Protein AF-A0A5N0EI58-F1 (afdb_monomer_lite)

Structure (mmCIF, N/CA/C/O backbone):
data_AF-A0A5N0EI58-F1
#
_entry.id   AF-A0A5N0EI58-F1
#
loop_
_atom_site.group_PDB
_atom_site.id
_atom_site.type_symbol
_atom_site.label_atom_id
_atom_site.label_alt_id
_atom_site.label_comp_id
_atom_site.label_asym_id
_atom_site.label_entity_id
_atom_site.label_seq_id
_atom_site.pdbx_PDB_ins_code
_atom_site.Cartn_x
_atom_site.Cartn_y
_atom_site.Cartn_z
_atom_site.occupancy
_atom_site.B_iso_or_equiv
_atom_site.auth_seq_id
_atom_site.auth_comp_id
_atom_site.auth_asym_id
_atom_site.auth_atom_id
_atom_site.pdbx_PDB_model_num
ATOM 1 N N . MET A 1 1 ? 12.897 6.749 -20.583 1.00 52.53 1 MET A N 1
ATOM 2 C CA . MET A 1 1 ? 11.839 6.916 -21.607 1.00 52.53 1 MET A CA 1
ATOM 3 C C . MET A 1 1 ? 11.551 5.551 -22.209 1.00 52.53 1 MET A C 1
ATOM 5 O O . MET A 1 1 ? 12.499 4.835 -22.494 1.00 52.53 1 MET A O 1
ATOM 9 N N . THR A 1 2 ? 10.290 5.140 -22.311 1.00 63.12 2 THR A N 1
ATOM 10 C CA . THR A 1 2 ? 9.896 3.788 -22.746 1.00 63.12 2 THR A CA 1
ATOM 11 C C . THR A 1 2 ? 9.439 3.767 -24.195 1.00 63.12 2 THR A C 1
ATOM 13 O O . THR A 1 2 ? 8.920 4.756 -24.706 1.00 63.12 2 THR A O 1
ATOM 16 N N . ARG A 1 3 ? 9.636 2.611 -24.842 1.00 66.94 3 ARG A N 1
ATOM 17 C CA . ARG A 1 3 ? 9.444 2.343 -26.280 1.00 66.94 3 ARG A CA 1
ATOM 18 C C . ARG A 1 3 ? 8.076 2.762 -26.859 1.00 66.94 3 ARG A C 1
ATOM 20 O O . ARG A 1 3 ? 7.973 2.901 -28.070 1.00 66.94 3 ARG A O 1
ATOM 27 N N . HIS A 1 4 ? 7.062 3.004 -26.023 1.00 72.50 4 HIS A N 1
ATOM 28 C CA . HIS A 1 4 ? 5.697 3.352 -26.446 1.00 72.50 4 HIS A CA 1
ATOM 29 C C . HIS A 1 4 ? 5.119 4.610 -25.767 1.00 72.50 4 HIS A C 1
ATOM 31 O O . HIS A 1 4 ? 3.911 4.810 -25.780 1.00 72.50 4 HIS A O 1
ATOM 37 N N . GLY A 1 5 ? 5.941 5.449 -25.121 1.00 66.44 5 GLY A N 1
ATOM 38 C CA . GLY A 1 5 ? 5.476 6.701 -24.496 1.00 66.44 5 GLY A CA 1
ATOM 39 C C . GLY A 1 5 ? 4.646 6.540 -23.211 1.00 66.44 5 GLY A C 1
ATOM 40 O O . GLY A 1 5 ? 4.335 7.530 -22.554 1.00 66.44 5 GLY A O 1
ATOM 41 N N . LEU A 1 6 ? 4.335 5.309 -22.795 1.00 66.25 6 LEU A N 1
ATOM 42 C CA . LEU A 1 6 ? 3.638 5.028 -21.540 1.00 66.25 6 LEU A CA 1
ATOM 43 C C . LEU A 1 6 ? 4.587 5.178 -20.350 1.00 66.25 6 LEU A C 1
ATOM 45 O O . LEU A 1 6 ? 5.622 4.510 -20.276 1.00 66.25 6 LEU A O 1
ATOM 49 N N . ARG A 1 7 ? 4.232 6.029 -19.384 1.00 75.50 7 ARG A N 1
ATOM 50 C CA . ARG A 1 7 ? 5.046 6.257 -18.184 1.00 75.50 7 ARG A CA 1
ATOM 51 C C . ARG A 1 7 ? 5.075 4.995 -17.315 1.00 75.50 7 ARG A C 1
ATOM 53 O O . ARG A 1 7 ? 4.219 4.796 -16.463 1.00 75.50 7 ARG A O 1
ATOM 60 N N . THR A 1 8 ? 6.094 4.161 -17.513 1.00 82.00 8 THR A N 1
ATOM 61 C CA . THR A 1 8 ? 6.242 2.844 -16.867 1.00 82.00 8 THR A CA 1
ATOM 62 C C . THR A 1 8 ? 6.239 2.904 -15.349 1.00 82.00 8 THR A C 1
ATOM 64 O O . THR A 1 8 ? 5.707 2.002 -14.717 1.00 82.00 8 THR A O 1
ATOM 67 N N . LEU A 1 9 ? 6.751 3.984 -14.755 1.00 86.31 9 LEU A N 1
ATOM 68 C CA . LEU A 1 9 ? 6.673 4.179 -13.307 1.00 86.31 9 LEU A CA 1
ATOM 69 C C . LEU A 1 9 ? 5.232 4.357 -12.817 1.00 86.31 9 LEU A C 1
ATOM 71 O O . LEU A 1 9 ? 4.871 3.781 -11.800 1.00 86.31 9 LEU A O 1
ATOM 75 N N . ALA A 1 10 ? 4.403 5.109 -13.546 1.00 89.44 10 ALA A N 1
ATOM 76 C CA . ALA A 1 10 ? 3.002 5.292 -13.176 1.00 89.44 10 ALA A CA 1
ATOM 77 C C . ALA A 1 10 ? 2.238 3.967 -13.293 1.00 89.44 10 ALA A C 1
ATOM 79 O O . ALA A 1 10 ? 1.590 3.562 -12.337 1.00 89.44 10 ALA A O 1
ATOM 80 N N . ALA A 1 11 ? 2.409 3.250 -14.409 1.00 88.50 11 ALA A N 1
ATOM 81 C CA . ALA A 1 11 ? 1.796 1.936 -14.602 1.00 88.50 11 ALA A CA 1
ATOM 82 C C . ALA A 1 11 ? 2.223 0.927 -13.520 1.00 88.50 11 ALA A C 1
ATOM 84 O O . ALA A 1 11 ? 1.380 0.235 -12.956 1.00 88.50 11 ALA A O 1
ATOM 85 N N . ARG A 1 12 ? 3.519 0.890 -13.174 1.00 90.62 12 ARG A N 1
ATOM 86 C CA . ARG A 1 12 ? 4.033 0.054 -12.082 1.00 90.62 12 ARG A CA 1
ATOM 87 C C . ARG A 1 12 ? 3.379 0.416 -10.752 1.00 90.62 12 ARG A C 1
ATOM 89 O O . ARG A 1 12 ? 2.931 -0.475 -10.045 1.00 90.62 12 ARG A O 1
ATOM 96 N N . ASN A 1 13 ? 3.342 1.698 -10.399 1.00 93.25 13 ASN A N 1
ATOM 97 C CA . ASN A 1 13 ? 2.786 2.133 -9.120 1.00 93.25 13 ASN A CA 1
ATOM 98 C C . ASN A 1 13 ? 1.292 1.805 -9.018 1.00 93.25 13 ASN A C 1
ATOM 100 O O . ASN A 1 13 ? 0.854 1.336 -7.974 1.00 93.25 13 ASN A O 1
ATOM 104 N N . THR A 1 14 ? 0.532 1.982 -10.101 1.00 93.06 14 THR A N 1
ATOM 105 C CA . THR A 1 14 ? -0.880 1.583 -10.152 1.00 93.06 14 THR A CA 1
ATOM 106 C C . THR A 1 14 ? -1.043 0.083 -9.926 1.00 93.06 14 THR A C 1
ATOM 108 O O . THR A 1 14 ? -1.806 -0.307 -9.049 1.00 93.06 14 THR A O 1
ATOM 111 N N . ALA A 1 15 ? -0.276 -0.750 -10.635 1.00 93.25 15 ALA A N 1
ATOM 112 C CA . ALA A 1 15 ? -0.329 -2.200 -10.458 1.00 93.25 15 ALA A CA 1
ATOM 113 C C . ALA A 1 15 ? 0.065 -2.633 -9.034 1.00 93.25 15 ALA A C 1
ATOM 115 O O . ALA A 1 15 ? -0.537 -3.548 -8.479 1.00 93.25 15 ALA A O 1
ATOM 116 N N . MET A 1 16 ? 1.048 -1.964 -8.419 1.00 94.94 16 MET A N 1
ATOM 117 C CA . MET A 1 16 ? 1.463 -2.231 -7.037 1.00 94.94 16 MET A CA 1
ATOM 118 C C . MET A 1 16 ? 0.344 -1.929 -6.036 1.00 94.94 16 MET A C 1
ATOM 120 O O . MET A 1 16 ? 0.078 -2.762 -5.176 1.00 94.94 16 MET A O 1
ATOM 124 N N . ILE A 1 17 ? -0.322 -0.776 -6.166 1.00 94.56 17 ILE A N 1
ATOM 125 C CA . ILE A 1 17 ? -1.458 -0.392 -5.313 1.00 94.56 17 ILE A CA 1
ATOM 126 C C . ILE A 1 17 ? -2.623 -1.366 -5.484 1.00 94.56 17 ILE A C 1
ATOM 128 O O . ILE A 1 17 ? -3.167 -1.843 -4.494 1.00 94.56 17 ILE A O 1
ATOM 132 N N . GLU A 1 18 ? -2.985 -1.683 -6.727 1.00 93.81 18 GLU A N 1
ATOM 133 C CA . GLU A 1 18 ? -4.073 -2.616 -7.021 1.00 93.81 18 GLU A CA 1
ATOM 134 C C . GLU A 1 18 ? -3.781 -4.000 -6.439 1.00 93.81 18 GLU A C 1
ATOM 136 O O . GLU A 1 18 ? -4.616 -4.565 -5.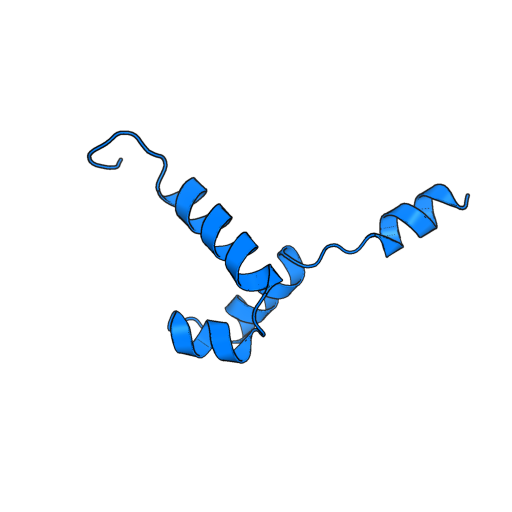745 1.00 93.81 18 GLU A O 1
ATOM 141 N N . THR A 1 19 ? -2.570 -4.521 -6.645 1.00 93.94 19 THR A N 1
ATOM 142 C CA . THR A 1 19 ? -2.163 -5.824 -6.101 1.00 93.94 19 THR A CA 1
ATOM 143 C C . THR A 1 19 ? -2.236 -5.825 -4.575 1.00 93.94 19 THR A C 1
ATOM 145 O O . THR A 1 19 ? -2.837 -6.717 -3.978 1.00 93.94 19 THR A O 1
ATOM 148 N N . ALA A 1 20 ? -1.667 -4.801 -3.937 1.00 95.00 20 ALA A N 1
ATOM 149 C CA . ALA A 1 20 ? -1.605 -4.680 -2.486 1.00 95.00 20 ALA A CA 1
ATOM 150 C C . ALA A 1 20 ? -2.984 -4.508 -1.817 1.00 95.00 20 ALA A C 1
ATOM 152 O O . ALA A 1 20 ? -3.103 -4.733 -0.615 1.00 95.00 20 ALA A O 1
ATOM 153 N N . ALA A 1 21 ? -4.030 -4.164 -2.579 1.00 92.00 21 ALA A N 1
ATOM 154 C CA . ALA A 1 21 ? -5.405 -4.118 -2.085 1.00 92.00 21 ALA A CA 1
ATOM 155 C C . ALA A 1 21 ? -6.025 -5.514 -1.869 1.00 92.00 21 ALA A C 1
ATOM 157 O O . ALA A 1 21 ? -6.988 -5.635 -1.112 1.00 92.00 21 ALA A O 1
ATOM 158 N N . TYR A 1 22 ? -5.489 -6.561 -2.510 1.00 93.94 22 TYR A N 1
ATOM 159 C CA . TYR A 1 22 ? -6.095 -7.901 -2.508 1.00 93.94 22 TYR A CA 1
ATOM 160 C C . TYR A 1 22 ? -5.212 -9.001 -1.911 1.00 93.94 22 TYR A C 1
ATOM 162 O O . TYR A 1 22 ? -5.730 -10.079 -1.616 1.00 93.94 22 TYR A O 1
ATOM 170 N N . VAL A 1 23 ? -3.905 -8.769 -1.723 1.00 93.56 23 VAL A N 1
ATOM 171 C CA . VAL A 1 23 ? -2.982 -9.789 -1.192 1.00 93.56 23 VAL A CA 1
ATOM 172 C C . VAL A 1 23 ? -2.180 -9.300 0.023 1.00 93.56 23 VAL A C 1
ATOM 174 O O . VAL A 1 23 ? -1.779 -8.136 0.064 1.00 93.56 23 VAL A O 1
ATOM 177 N N . PRO A 1 24 ? -1.890 -10.174 1.010 1.00 93.62 24 PRO A N 1
ATOM 178 C CA . PRO A 1 24 ? -1.017 -9.835 2.136 1.00 93.62 24 PRO A CA 1
ATOM 179 C C . PRO A 1 24 ? 0.431 -9.535 1.715 1.00 93.62 24 PRO A C 1
ATOM 181 O O . PRO A 1 24 ? 0.938 -10.098 0.741 1.00 93.62 24 PRO A O 1
ATOM 184 N N . ALA A 1 25 ? 1.139 -8.730 2.516 1.00 95.44 25 ALA A N 1
ATOM 185 C CA . ALA A 1 25 ? 2.519 -8.305 2.247 1.00 95.44 25 ALA A CA 1
ATOM 186 C C . ALA A 1 25 ? 3.508 -9.474 2.073 1.00 95.44 25 ALA A C 1
ATOM 188 O O . ALA A 1 25 ? 4.396 -9.399 1.226 1.00 95.44 25 ALA A O 1
ATOM 189 N N . ALA A 1 26 ? 3.336 -10.570 2.821 1.00 97.06 26 ALA A N 1
ATOM 190 C CA . ALA A 1 26 ? 4.169 -11.767 2.687 1.00 97.06 26 ALA A CA 1
ATOM 191 C C . ALA A 1 26 ? 4.075 -12.380 1.279 1.00 97.06 26 ALA A C 1
ATOM 193 O O . ALA A 1 26 ? 5.090 -12.548 0.607 1.00 97.06 26 ALA A O 1
ATOM 194 N N . VAL A 1 27 ? 2.848 -12.582 0.785 1.00 96.62 27 VAL A N 1
ATOM 195 C CA . VAL A 1 27 ? 2.592 -13.114 -0.564 1.00 96.62 27 VAL A CA 1
ATOM 196 C C . VAL A 1 27 ? 3.151 -12.175 -1.632 1.00 96.62 27 VAL A C 1
ATOM 198 O O . VAL A 1 27 ? 3.748 -12.621 -2.607 1.00 96.62 27 VAL A O 1
ATOM 201 N N . MET A 1 2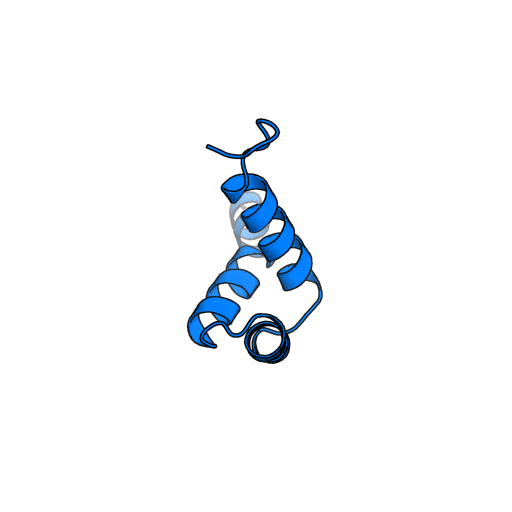8 ? 3.003 -10.862 -1.442 1.00 96.31 28 MET A N 1
ATOM 202 C CA . MET A 1 28 ? 3.546 -9.856 -2.355 1.00 96.31 28 MET A CA 1
ATOM 203 C C . MET A 1 28 ? 5.085 -9.850 -2.380 1.00 96.31 28 MET A C 1
ATOM 205 O O . MET A 1 28 ? 5.679 -9.697 -3.447 1.00 96.31 28 MET A O 1
ATOM 209 N N . SER A 1 29 ? 5.730 -10.025 -1.223 1.00 97.81 29 SER A N 1
ATOM 210 C CA . SER A 1 29 ? 7.188 -10.120 -1.088 1.00 97.81 29 SER A CA 1
ATOM 211 C C . SER A 1 29 ? 7.734 -11.333 -1.839 1.00 97.81 29 SER A C 1
ATOM 213 O O . SER A 1 29 ? 8.671 -11.186 -2.624 1.00 97.81 29 SER A O 1
ATOM 215 N N . GLU A 1 30 ? 7.096 -12.493 -1.680 1.00 97.69 30 GLU A N 1
ATOM 216 C CA . GLU A 1 30 ? 7.460 -13.721 -2.391 1.00 97.69 30 GLU A CA 1
ATOM 217 C C . GLU A 1 30 ? 7.200 -13.612 -3.902 1.00 97.69 30 GLU A C 1
ATOM 219 O O . GLU A 1 30 ? 8.077 -13.932 -4.703 1.00 97.69 30 GLU A O 1
ATOM 224 N N . LEU A 1 31 ? 6.029 -13.106 -4.306 1.00 95.81 31 LEU A N 1
ATOM 225 C CA . LEU A 1 31 ? 5.622 -13.012 -5.712 1.00 95.81 31 LEU A CA 1
ATOM 226 C C . LEU A 1 31 ? 6.487 -12.036 -6.520 1.00 95.81 31 LEU A C 1
ATOM 228 O O . LEU A 1 31 ? 6.799 -12.295 -7.681 1.00 95.81 31 LEU A O 1
ATOM 232 N N . LEU A 1 32 ? 6.834 -10.891 -5.929 1.00 94.75 32 LEU A N 1
ATOM 233 C CA . LEU A 1 32 ? 7.531 -9.804 -6.622 1.00 94.75 32 LEU A CA 1
ATOM 234 C C . LEU A 1 32 ? 9.031 -9.750 -6.309 1.00 94.75 32 LEU A C 1
ATOM 236 O O . LEU A 1 32 ? 9.735 -8.916 -6.881 1.00 94.75 32 LEU A O 1
ATOM 240 N N . GLY A 1 33 ? 9.522 -10.598 -5.400 1.00 97.00 33 GLY A N 1
ATOM 241 C CA . GLY A 1 33 ? 10.924 -10.625 -4.976 1.00 97.00 33 GLY A CA 1
ATOM 242 C C . GLY A 1 33 ? 11.379 -9.339 -4.279 1.00 97.00 33 GLY A C 1
ATOM 243 O O . GLY A 1 33 ? 12.550 -8.969 -4.362 1.00 97.00 33 GLY A O 1
ATOM 244 N N . ILE A 1 34 ? 10.456 -8.619 -3.634 1.00 96.56 34 ILE A N 1
ATOM 245 C CA . ILE A 1 34 ? 10.748 -7.378 -2.903 1.00 96.56 34 ILE A CA 1
ATOM 246 C C . ILE A 1 34 ? 10.901 -7.653 -1.409 1.00 96.56 34 ILE A C 1
ATOM 248 O O . ILE A 1 34 ? 10.319 -8.596 -0.882 1.00 96.56 34 ILE A O 1
ATOM 252 N N . HIS A 1 35 ? 11.649 -6.802 -0.705 1.00 98.19 35 HIS A N 1
ATOM 253 C CA . HIS A 1 35 ? 11.809 -6.919 0.745 1.00 98.19 35 HIS A CA 1
ATOM 254 C C . HIS A 1 35 ? 10.456 -6.806 1.468 1.00 98.19 35 HIS A C 1
ATOM 256 O O . HIS A 1 35 ? 9.637 -5.957 1.106 1.00 98.19 35 HIS A O 1
ATOM 262 N N . ILE A 1 36 ? 10.247 -7.600 2.524 1.00 97.56 36 ILE A N 1
ATOM 263 C CA . ILE A 1 36 ? 8.975 -7.654 3.263 1.00 97.56 36 ILE A CA 1
ATOM 264 C C . ILE A 1 36 ? 8.523 -6.275 3.766 1.00 97.56 36 ILE A C 1
ATOM 266 O O . ILE A 1 36 ? 7.411 -5.866 3.465 1.00 97.56 36 ILE A O 1
ATOM 270 N N . ASN A 1 37 ? 9.417 -5.485 4.371 1.00 98.12 37 ASN A N 1
ATOM 271 C CA . ASN A 1 37 ? 9.111 -4.107 4.793 1.00 98.12 37 ASN A CA 1
ATOM 272 C C . ASN A 1 37 ? 8.639 -3.201 3.638 1.00 98.12 37 ASN A C 1
ATOM 274 O O . ASN A 1 37 ? 7.847 -2.286 3.840 1.00 98.12 37 ASN A O 1
ATOM 278 N N . THR A 1 38 ? 9.138 -3.416 2.416 1.00 97.19 38 THR A N 1
ATOM 279 C CA . THR A 1 38 ? 8.671 -2.666 1.244 1.00 97.19 38 THR A CA 1
ATOM 280 C C . THR A 1 38 ? 7.264 -3.109 0.863 1.00 97.19 38 THR A C 1
ATOM 282 O O . THR A 1 38 ? 6.429 -2.258 0.581 1.00 97.19 38 THR A O 1
ATOM 285 N N . ALA A 1 39 ? 6.984 -4.414 0.876 1.00 97.00 39 ALA A N 1
ATOM 286 C CA . ALA A 1 39 ? 5.638 -4.932 0.646 1.00 97.00 39 ALA A CA 1
ATOM 287 C C . ALA A 1 39 ? 4.641 -4.415 1.698 1.00 97.00 39 ALA A C 1
ATOM 289 O O . ALA A 1 39 ? 3.551 -3.986 1.333 1.00 97.00 39 ALA A O 1
ATOM 290 N N . GLU A 1 40 ? 5.034 -4.362 2.974 1.00 96.81 40 GLU A N 1
ATOM 291 C CA . GLU A 1 40 ? 4.218 -3.798 4.056 1.00 96.81 40 GLU A CA 1
ATOM 292 C C . GLU A 1 40 ? 3.836 -2.341 3.779 1.00 96.81 40 GLU A C 1
ATOM 294 O O . GLU A 1 40 ? 2.652 -2.011 3.802 1.00 96.81 40 GLU A O 1
ATOM 299 N N . GLN A 1 41 ? 4.799 -1.497 3.399 1.00 95.69 41 GLN A N 1
ATOM 300 C CA . GLN A 1 41 ? 4.528 -0.102 3.028 1.00 95.69 41 GLN A CA 1
ATOM 301 C C . GLN A 1 41 ? 3.541 0.017 1.860 1.00 95.69 41 GLN A C 1
ATOM 303 O O . GLN A 1 41 ? 2.669 0.884 1.870 1.00 95.69 41 GLN A O 1
ATOM 308 N N . TRP A 1 42 ? 3.636 -0.858 0.852 1.00 96.12 42 TRP A N 1
ATOM 309 C CA . TRP A 1 42 ? 2.671 -0.871 -0.252 1.00 96.12 42 TRP A CA 1
ATOM 310 C C . TRP A 1 42 ? 1.274 -1.300 0.200 1.00 96.12 42 TRP A C 1
ATOM 312 O O . TRP A 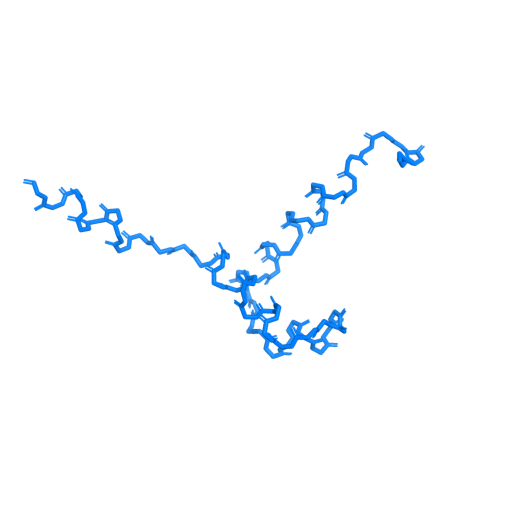1 42 ? 0.297 -0.692 -0.231 1.00 96.12 42 TRP A O 1
ATOM 322 N N . THR A 1 43 ? 1.165 -2.295 1.083 1.00 93.94 43 THR A N 1
ATOM 323 C CA . THR A 1 43 ? -0.129 -2.709 1.657 1.00 93.94 43 THR A CA 1
ATOM 324 C C . THR A 1 43 ? -0.740 -1.655 2.571 1.00 93.94 43 THR A C 1
ATOM 326 O O . THR A 1 43 ? -1.959 -1.502 2.597 1.00 93.94 43 THR A O 1
ATOM 329 N N . GLU A 1 44 ? 0.080 -0.888 3.286 1.00 92.50 44 GLU A N 1
ATOM 330 C CA . GLU A 1 44 ? -0.374 0.255 4.072 1.00 92.50 44 GLU A CA 1
ATOM 331 C C . GLU A 1 44 ? -0.890 1.372 3.162 1.00 92.50 44 GLU A C 1
ATOM 333 O O . GLU A 1 44 ? -1.988 1.875 3.376 1.00 92.50 44 GLU A O 1
ATOM 338 N N . LEU A 1 45 ? -0.160 1.689 2.090 1.00 92.12 45 LEU A N 1
ATOM 339 C CA . LEU A 1 45 ? -0.557 2.710 1.121 1.00 92.12 45 LEU A CA 1
ATOM 340 C C . LEU A 1 45 ? -1.826 2.336 0.337 1.00 92.12 45 LEU A C 1
ATOM 342 O O . LEU A 1 45 ? -2.623 3.208 -0.001 1.00 92.12 45 LEU A O 1
ATOM 346 N N . ALA A 1 46 ? -2.017 1.051 0.031 1.00 92.06 46 ALA A N 1
ATOM 347 C CA . ALA A 1 46 ? -3.212 0.553 -0.649 1.00 92.06 46 ALA A CA 1
ATOM 348 C C . ALA A 1 46 ? -4.430 0.436 0.280 1.00 92.06 46 ALA A C 1
ATOM 350 O O . ALA A 1 46 ? -5.564 0.328 -0.197 1.00 92.06 46 ALA A O 1
ATOM 351 N N . ARG A 1 47 ? -4.227 0.460 1.605 1.00 84.31 47 ARG A N 1
ATOM 352 C CA . ARG A 1 47 ? -5.315 0.380 2.576 1.00 84.31 47 ARG A CA 1
ATOM 353 C C . ARG A 1 47 ? -6.208 1.610 2.448 1.00 84.31 47 ARG A C 1
ATOM 355 O O . ARG A 1 47 ? -5.790 2.739 2.686 1.00 84.31 47 ARG A O 1
ATOM 362 N N . SER A 1 48 ? -7.485 1.385 2.163 1.00 72.62 48 SER A N 1
ATOM 363 C CA . SER A 1 48 ? -8.489 2.445 2.218 1.00 72.62 48 SER A CA 1
ATOM 364 C C . SER A 1 48 ? -8.892 2.695 3.679 1.00 72.62 48 SER A C 1
ATOM 366 O O . SER A 1 48 ? -9.837 2.088 4.182 1.00 72.62 48 SER A O 1
ATOM 368 N N . ASN A 1 49 ? -8.137 3.536 4.398 1.00 70.56 49 ASN A N 1
ATOM 369 C CA . ASN A 1 49 ? -8.481 3.929 5.767 1.00 70.56 49 ASN A CA 1
ATOM 370 C C . ASN A 1 49 ? -9.434 5.132 5.763 1.00 70.56 49 ASN A C 1
ATOM 372 O O . ASN A 1 49 ? -9.008 6.281 5.714 1.00 70.56 49 ASN A O 1
ATOM 376 N N . TRP A 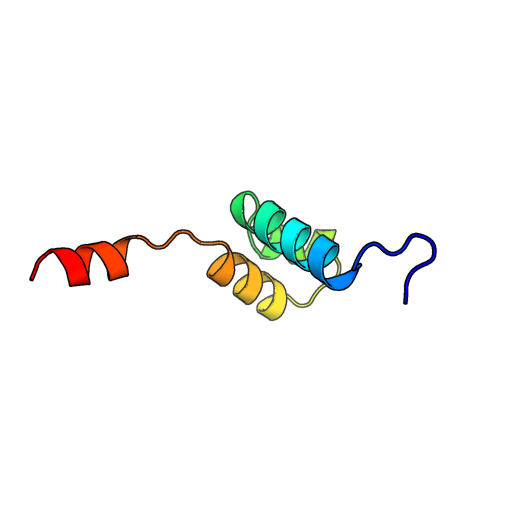1 50 ? -10.737 4.871 5.840 1.00 71.44 50 TRP A N 1
ATOM 377 C CA . TRP A 1 50 ? -11.747 5.925 6.000 1.00 71.44 50 TRP A CA 1
ATOM 378 C C . TRP A 1 50 ? -11.857 6.426 7.443 1.00 71.44 50 TRP A C 1
ATOM 380 O O . TRP A 1 50 ? -12.573 7.392 7.688 1.00 71.44 50 TRP A O 1
ATOM 390 N N . ALA A 1 51 ? -11.172 5.794 8.402 1.00 77.50 51 ALA A N 1
ATOM 391 C CA . ALA A 1 51 ? -11.297 6.136 9.816 1.00 77.50 51 ALA A CA 1
ATOM 392 C C . ALA A 1 51 ? -10.844 7.572 10.110 1.00 77.50 51 ALA A C 1
ATOM 394 O O . ALA A 1 51 ? -11.542 8.286 10.823 1.00 77.50 51 ALA A O 1
ATOM 395 N N . ASP A 1 52 ? -9.741 8.021 9.507 1.00 76.69 52 ASP A N 1
ATOM 396 C CA . ASP A 1 52 ? -9.226 9.381 9.716 1.00 76.69 52 ASP A CA 1
ATOM 397 C C . ASP A 1 52 ? -10.172 10.432 9.122 1.00 76.69 52 ASP A C 1
ATOM 399 O O . ASP A 1 52 ? -10.440 11.467 9.731 1.00 76.69 52 ASP A O 1
ATOM 403 N N . TYR A 1 53 ? -10.743 10.131 7.952 1.00 72.62 53 TYR A N 1
ATOM 404 C CA . TYR A 1 53 ? -11.760 10.973 7.327 1.00 72.62 53 TYR A CA 1
ATOM 405 C C . TYR A 1 53 ? -13.030 11.054 8.181 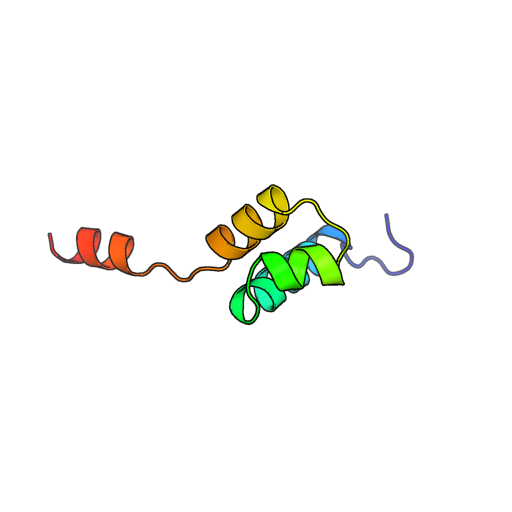1.00 72.62 53 TYR A C 1
ATOM 407 O O . TYR A 1 53 ? -13.553 12.142 8.407 1.00 72.62 53 TYR A O 1
ATOM 415 N N . LEU A 1 54 ? -13.514 9.917 8.685 1.00 82.94 54 LEU A N 1
ATOM 416 C CA . LEU A 1 54 ? -14.699 9.866 9.538 1.00 82.94 54 LEU A CA 1
ATOM 417 C C . LEU A 1 54 ? -14.471 10.580 10.876 1.00 82.94 54 LEU A C 1
ATOM 419 O O . LEU A 1 54 ? -15.362 11.294 11.322 1.00 82.94 54 LEU A O 1
ATOM 423 N N . ALA A 1 55 ? -13.283 10.456 11.475 1.00 86.31 55 ALA A N 1
ATOM 424 C CA . ALA A 1 55 ? -12.911 11.186 12.686 1.00 86.31 55 ALA A CA 1
ATOM 425 C C . ALA A 1 55 ? -12.898 12.709 12.461 1.00 86.31 55 ALA A C 1
ATOM 427 O O . ALA A 1 55 ? -13.367 13.467 13.311 1.00 86.31 55 ALA A O 1
ATOM 428 N N . ALA A 1 56 ? -12.413 13.159 11.299 1.00 86.19 56 ALA A N 1
ATOM 429 C CA . ALA A 1 56 ? -12.443 14.568 10.918 1.00 86.19 56 ALA A CA 1
ATOM 430 C C . ALA A 1 56 ? -13.866 15.070 10.613 1.00 86.19 56 ALA A C 1
ATOM 432 O O . ALA A 1 56 ? -14.187 16.214 10.918 1.00 86.19 56 ALA A O 1
ATOM 433 N N . ALA A 1 57 ? -14.722 14.227 10.029 1.00 83.38 57 ALA A N 1
ATOM 434 C CA . ALA A 1 57 ? -16.101 14.568 9.676 1.00 83.38 57 ALA A CA 1
ATOM 435 C C . ALA A 1 57 ? -17.075 14.545 10.870 1.00 83.38 57 ALA A C 1
ATOM 437 O O . ALA A 1 57 ? -18.160 15.112 10.776 1.00 83.38 57 ALA A O 1
ATOM 438 N N . SER A 1 58 ? -16.718 13.889 11.979 1.00 77.00 58 SER A N 1
ATOM 439 C CA . SER A 1 58 ? -17.534 13.824 13.200 1.00 77.00 58 SER A CA 1
ATOM 440 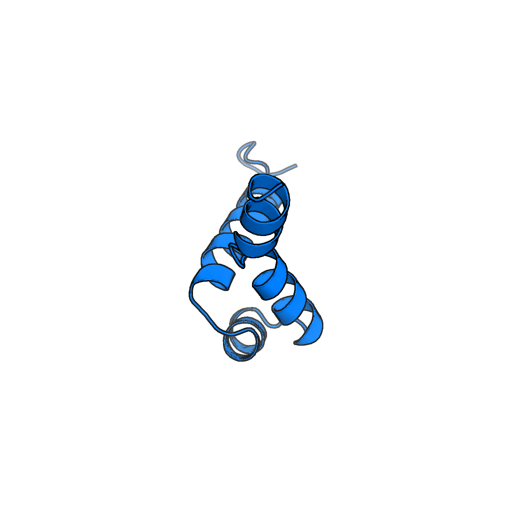C C . SER A 1 58 ? -17.353 15.014 14.160 1.00 77.00 58 SER A C 1
ATOM 442 O O . SER A 1 58 ? -17.812 14.931 15.298 1.00 77.00 58 SER A O 1
ATOM 444 N N . THR A 1 59 ? -16.670 16.082 13.726 1.00 63.19 59 THR A N 1
ATOM 445 C CA . THR A 1 59 ? -16.467 17.338 14.478 1.00 63.19 59 THR A CA 1
ATOM 446 C C . THR A 1 59 ? -17.387 18.429 13.950 1.00 63.19 59 THR A C 1
ATOM 448 O O . THR A 1 59 ? -18.046 19.090 14.783 1.00 63.19 59 THR A O 1
#

Foldseek 3Di:
DDPPPDPVVVVVLVVLLVVLLPDDLVVVCVVVVHDSVVSVVSNVVSDPPCPVVVVVVVD

Sequence (59 aa):
MTRHGLRTLAARNTAMIETAAYVPAAVMSELLGIHINTAEQWTELARSNWADYLAAAST

Radius of gyration: 14.93 Å; chains: 1; bounding box: 29×31×41 Å

pLDDT: mean 87.16, std 11.38, range [52.53, 98.19]

Organism: NCBI:txid2545717

Secondary structure (DSSP, 8-state):
--TTS--HHHHHHHHHHHHHTTS-HHHHHHHHT--HHHHHHHHHHH----HHHHHHHT-